Protein AF-A0A7S0JU26-F1 (afdb_monomer)

Sequence (101 aa):
IEAANDDGDTALMLAAWHGHTDVVQLLVDRGADIEAANDDGHTALMLAALDGHTDVAQLLIDRGADIEAANDDGDTALMLAAWHGHTDVVQLLVDRGADIE

InterPro domains:
  IPR002110 Ankyrin repeat [PF12796] (4-36)
  IPR002110 Ankyrin repeat [PF12796] (38-100)
  IPR002110 Ankyrin repeat [PR01415] (41-56)
  IPR002110 Ankyrin repeat [PR01415] (89-101)
  IPR002110 Ankyrin repeat [PS50088] (7-39)
  IPR002110 Ankyrin repeat [PS50088] (40-72)
  IPR002110 Ankyrin repeat [PS50088] (73-101)
  IPR002110 Ankyrin repeat [SM00248] (7-36)
  IPR002110 Ankyrin repeat [SM00248] (40-69)
  IPR002110 Ankyrin repeat [SM00248] (73-100)
  IPR036770 Ankyrin repeat-containing domain superfamily [G3DSA:1.25.40.20] (1-76)
  IPR036770 Ankyrin repeat-containing domain superfamily [G3DSA:1.25.40.20] (77-101)
  IPR036770 Ankyrin repeat-containing domain superfamily [SSF48403] (2-100)
  IPR050889 Dendritic Spine Regulation and Scaffold [PTHR24166] (3-100)

Nearest PDB structures (foldseek):
  8ipp-assembly1_B  TM=9.855E-01  e=1.116E-07  synthetic construct
  7ujj-assembly1_G  TM=9.940E-01  e=3.646E-07  synthetic construct
  5hry-assembly3_C  TM=9.782E-01  e=4.254E-07  synthetic construct
  5hry-assembly2_E  TM=9.868E-01  e=6.761E-07  synthetic construct
  5hry-assembly4_G  TM=9.857E-01  e=7.494E-07  synthetic construct

Secondary structure (DSSP, 8-state):
---B-TT--BHHHHHHHTT-HHHHHHHHHTT--TT-B-TT--BHHHHHHHTT-HHHHHHHHHTT--TT-B-TTS-BHHHHHHHHT-HHHHHHHHHTT----

Mean predicted aligned error: 2.02 Å

Structure (mmCIF, N/CA/C/O backbone):
data_AF-A0A7S0JU26-F1
#
_entry.id   AF-A0A7S0JU26-F1
#
loop_
_atom_site.group_PDB
_atom_site.id
_atom_site.type_symbol
_atom_site.label_atom_id
_atom_site.label_alt_id
_atom_site.label_comp_id
_atom_site.label_asym_id
_atom_site.label_entity_id
_atom_site.label_seq_id
_atom_site.pdbx_PDB_ins_code
_atom_site.Cartn_x
_atom_site.Cartn_y
_atom_site.Cartn_z
_atom_site.occupancy
_atom_site.B_iso_or_equiv
_atom_site.auth_seq_id
_atom_site.auth_comp_id
_atom_site.auth_asym_id
_atom_site.auth_atom_id
_atom_site.pdbx_PDB_model_num
ATOM 1 N N . ILE A 1 1 ? 3.192 -9.170 -15.866 1.00 66.38 1 ILE A N 1
ATOM 2 C CA . ILE A 1 1 ? 3.033 -7.872 -15.177 1.00 66.38 1 ILE A CA 1
ATOM 3 C C . ILE A 1 1 ? 3.991 -7.804 -13.995 1.00 66.38 1 ILE A C 1
ATOM 5 O O . ILE A 1 1 ? 4.526 -6.737 -13.756 1.00 66.38 1 ILE A O 1
ATOM 9 N N . GLU A 1 2 ? 4.361 -8.960 -13.445 1.00 83.62 2 GLU A N 1
ATOM 10 C CA . GLU A 1 2 ? 5.403 -9.137 -12.416 1.00 83.62 2 GLU A CA 1
ATOM 11 C C . GLU A 1 2 ? 6.859 -8.975 -12.902 1.00 83.62 2 GLU A C 1
ATOM 13 O O . GLU A 1 2 ? 7.726 -9.772 -12.560 1.00 83.62 2 GLU A O 1
ATOM 18 N N . ALA A 1 3 ? 7.153 -8.001 -13.768 1.00 93.12 3 ALA A N 1
ATOM 19 C CA . ALA A 1 3 ? 8.556 -7.638 -13.975 1.00 93.12 3 ALA A CA 1
ATOM 20 C C . ALA A 1 3 ? 9.043 -6.883 -12.730 1.00 93.12 3 ALA A C 1
ATOM 22 O O . ALA A 1 3 ? 8.340 -5.980 -12.277 1.00 93.12 3 ALA A O 1
ATOM 23 N N . ALA A 1 4 ? 10.223 -7.241 -12.229 1.00 96.62 4 ALA A N 1
ATOM 24 C CA . ALA A 1 4 ? 10.862 -6.615 -11.076 1.00 96.62 4 ALA A CA 1
ATOM 25 C C . ALA A 1 4 ? 12.216 -5.994 -11.461 1.00 96.62 4 ALA A C 1
ATOM 27 O O . ALA A 1 4 ? 12.839 -6.437 -12.436 1.00 96.62 4 ALA A O 1
ATOM 28 N N . ASN A 1 5 ? 12.634 -4.948 -10.742 1.00 97.50 5 ASN A N 1
ATOM 29 C CA . ASN A 1 5 ? 13.988 -4.386 -10.835 1.00 97.50 5 ASN A CA 1
ATOM 30 C C . ASN A 1 5 ? 14.999 -5.243 -10.034 1.00 97.50 5 ASN A C 1
ATOM 32 O O . ASN A 1 5 ? 14.668 -6.333 -9.571 1.00 97.50 5 ASN A O 1
ATOM 36 N N . ASP A 1 6 ? 16.237 -4.757 -9.898 1.00 98.12 6 ASP A N 1
ATOM 37 C CA . ASP A 1 6 ? 17.303 -5.455 -9.162 1.00 98.12 6 ASP A CA 1
ATOM 38 C C . ASP A 1 6 ? 17.059 -5.515 -7.640 1.00 98.12 6 ASP A C 1
ATOM 40 O O . ASP A 1 6 ? 17.724 -6.302 -6.976 1.00 98.12 6 ASP A O 1
ATOM 44 N N . ASP A 1 7 ? 16.116 -4.719 -7.122 1.00 97.88 7 ASP A N 1
ATOM 45 C CA . ASP A 1 7 ? 15.706 -4.669 -5.711 1.00 97.88 7 ASP A CA 1
ATOM 46 C C . ASP A 1 7 ? 14.410 -5.480 -5.461 1.00 97.88 7 ASP A C 1
ATOM 48 O O . ASP A 1 7 ? 13.820 -5.440 -4.382 1.00 97.88 7 ASP A O 1
ATOM 52 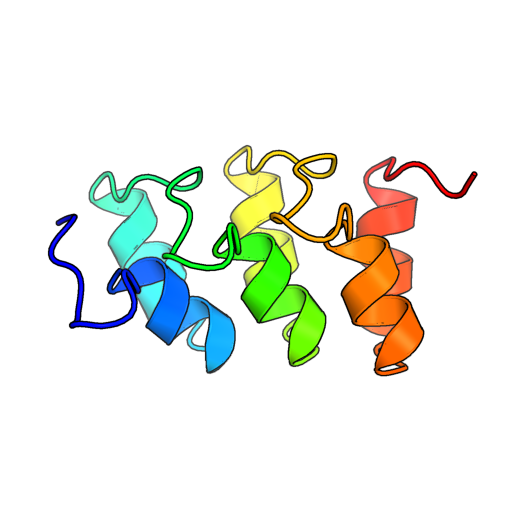N N . GLY A 1 8 ? 13.910 -6.189 -6.481 1.00 98.12 8 GLY A N 1
ATOM 53 C CA . GLY A 1 8 ? 12.664 -6.953 -6.403 1.00 98.12 8 GLY A CA 1
ATOM 54 C C . GLY A 1 8 ? 11.387 -6.117 -6.577 1.00 98.12 8 GLY A C 1
ATOM 55 O O . GLY A 1 8 ? 10.290 -6.679 -6.586 1.00 98.12 8 GLY A O 1
ATOM 56 N N . ASP A 1 9 ? 11.484 -4.801 -6.787 1.00 98.38 9 ASP A N 1
ATOM 57 C CA . ASP A 1 9 ? 10.312 -3.935 -6.909 1.00 98.38 9 ASP A CA 1
ATOM 58 C C . ASP A 1 9 ? 9.558 -4.169 -8.217 1.00 98.38 9 ASP A C 1
ATOM 60 O O . ASP A 1 9 ? 10.078 -3.984 -9.326 1.00 98.38 9 ASP A O 1
ATOM 64 N N . THR A 1 10 ? 8.273 -4.486 -8.089 1.00 98.50 10 THR A N 1
ATOM 65 C CA . THR A 1 10 ? 7.345 -4.565 -9.216 1.00 98.50 10 THR A CA 1
ATOM 66 C C . THR A 1 10 ? 6.854 -3.181 -9.648 1.00 98.50 10 THR A C 1
ATOM 68 O O . THR A 1 10 ? 6.940 -2.185 -8.928 1.00 98.50 10 THR A O 1
ATOM 71 N N . ALA A 1 11 ? 6.227 -3.106 -10.826 1.00 98.38 11 ALA A N 1
ATOM 72 C CA . ALA A 1 11 ? 5.566 -1.876 -11.264 1.00 98.38 11 ALA A CA 1
ATOM 73 C C . ALA A 1 11 ? 4.470 -1.398 -10.287 1.00 98.38 11 ALA A C 1
ATOM 75 O O . ALA A 1 11 ? 4.247 -0.192 -10.173 1.00 98.38 11 ALA A O 1
ATOM 76 N N . LEU A 1 12 ? 3.788 -2.325 -9.598 1.00 98.69 12 LEU A N 1
ATOM 77 C CA . LEU A 1 12 ? 2.760 -1.993 -8.610 1.00 98.69 12 LEU A CA 1
ATOM 78 C C . LEU A 1 12 ? 3.385 -1.338 -7.375 1.00 98.69 12 LEU A C 1
ATOM 80 O O . LEU A 1 12 ? 2.884 -0.309 -6.931 1.00 98.69 12 LEU A O 1
ATOM 84 N N . MET A 1 13 ? 4.500 -1.885 -6.886 1.00 98.75 13 MET A N 1
ATOM 85 C CA . MET A 1 13 ? 5.265 -1.335 -5.763 1.00 98.75 13 MET A CA 1
ATOM 86 C C . MET A 1 13 ? 5.768 0.075 -6.054 1.00 98.75 13 MET A C 1
ATOM 88 O O . MET A 1 13 ? 5.497 0.986 -5.281 1.00 98.75 13 MET A O 1
ATOM 92 N N . LEU A 1 14 ? 6.406 0.292 -7.208 1.00 98.62 14 LEU A N 1
ATOM 93 C CA . LEU A 1 14 ? 6.908 1.616 -7.591 1.00 98.62 14 LEU A CA 1
ATOM 94 C C . LEU A 1 14 ? 5.776 2.645 -7.743 1.00 98.62 14 LEU A C 1
ATOM 96 O O . LEU A 1 14 ? 5.913 3.799 -7.338 1.00 98.62 14 LEU A O 1
ATOM 100 N N . ALA A 1 15 ? 4.638 2.242 -8.317 1.00 98.75 15 ALA A N 1
ATOM 101 C CA . ALA A 1 15 ? 3.470 3.113 -8.422 1.00 98.75 15 ALA A CA 1
ATOM 102 C C . ALA A 1 15 ? 2.872 3.433 -7.045 1.00 98.75 15 ALA A C 1
ATOM 104 O O . ALA A 1 15 ? 2.432 4.562 -6.820 1.00 98.75 15 ALA A O 1
ATOM 105 N N . ALA A 1 16 ? 2.864 2.455 -6.138 1.00 98.88 16 ALA A N 1
ATOM 106 C CA . ALA A 1 16 ? 2.355 2.624 -4.792 1.00 98.88 16 ALA A CA 1
ATOM 107 C C . ALA A 1 16 ? 3.259 3.528 -3.950 1.00 98.88 16 ALA A C 1
ATOM 109 O O . ALA A 1 16 ? 2.750 4.449 -3.319 1.00 98.88 16 ALA A O 1
ATOM 110 N N . TRP A 1 17 ? 4.577 3.331 -4.029 1.00 98.81 17 TRP A N 1
ATOM 111 C CA . TRP A 1 17 ? 5.591 4.131 -3.343 1.00 98.81 17 TRP A CA 1
ATOM 112 C C . TRP A 1 17 ? 5.590 5.604 -3.766 1.00 98.81 17 TRP A C 1
ATOM 114 O O . TRP A 1 17 ? 5.936 6.467 -2.977 1.00 98.81 17 TRP A O 1
ATOM 124 N N . HIS A 1 18 ? 5.190 5.908 -5.003 1.00 98.75 18 HIS A N 1
ATOM 125 C CA . HIS A 1 18 ? 5.119 7.284 -5.512 1.00 98.75 18 HIS A CA 1
ATOM 126 C C . HIS A 1 18 ? 3.695 7.861 -5.572 1.00 98.75 18 HIS A C 1
ATOM 128 O O . HIS A 1 18 ? 3.469 8.914 -6.182 1.00 98.75 18 HIS A O 1
ATOM 134 N N . GLY A 1 19 ? 2.706 7.171 -4.999 1.00 98.62 19 GLY A N 1
ATOM 135 C CA . GLY A 1 19 ? 1.356 7.714 -4.835 1.00 98.62 19 GLY A CA 1
ATOM 136 C C . GLY A 1 19 ? 0.566 7.815 -6.139 1.00 98.62 19 GLY A C 1
ATOM 137 O O . GLY A 1 19 ? -0.322 8.654 -6.281 1.00 98.62 19 GLY A O 1
ATOM 138 N N . HIS A 1 20 ? 0.904 7.005 -7.142 1.00 98.81 20 HIS A N 1
ATOM 139 C CA . HIS A 1 20 ? 0.288 7.055 -8.467 1.00 98.81 20 HIS A CA 1
ATOM 140 C C . HIS A 1 20 ? -1.006 6.231 -8.512 1.00 98.81 20 HIS A C 1
ATOM 142 O O . HIS A 1 20 ? -1.074 5.206 -9.193 1.00 98.81 20 HIS A O 1
ATOM 148 N N . THR A 1 21 ? -2.049 6.684 -7.812 1.00 98.81 21 THR A N 1
ATOM 149 C CA . THR A 1 21 ? -3.320 5.953 -7.627 1.00 98.81 21 THR A CA 1
ATOM 150 C C . THR A 1 21 ? -3.927 5.426 -8.931 1.00 98.81 21 THR A C 1
ATOM 152 O O . THR A 1 21 ? -4.303 4.258 -9.000 1.00 98.81 21 THR A O 1
ATOM 155 N N . ASP A 1 22 ? -3.953 6.228 -10.001 1.00 98.69 22 ASP A N 1
ATOM 156 C CA . ASP A 1 22 ? -4.494 5.805 -11.306 1.00 98.69 22 ASP A CA 1
ATOM 157 C C . ASP A 1 22 ? -3.687 4.660 -11.947 1.00 98.69 22 ASP A C 1
ATOM 159 O O . ASP A 1 22 ? -4.236 3.804 -12.647 1.00 98.69 22 ASP A O 1
ATOM 163 N N . VAL A 1 23 ? -2.372 4.626 -11.710 1.00 98.75 23 VAL A N 1
ATOM 164 C CA . VAL A 1 23 ? -1.482 3.570 -12.211 1.00 98.75 23 VAL A CA 1
ATOM 165 C C . VAL A 1 23 ? -1.648 2.307 -11.374 1.00 98.75 23 VAL A C 1
ATOM 167 O O . VAL A 1 23 ? -1.776 1.226 -11.946 1.00 98.75 23 VAL A O 1
ATOM 170 N N . VAL A 1 24 ? -1.724 2.439 -10.047 1.00 98.75 24 VAL A N 1
ATOM 171 C CA . VAL A 1 24 ? -2.022 1.330 -9.127 1.00 98.75 24 VAL A CA 1
ATOM 172 C C . VAL A 1 24 ? -3.347 0.670 -9.519 1.00 98.75 24 VAL A C 1
ATOM 174 O O . VAL A 1 24 ? -3.390 -0.537 -9.753 1.00 98.75 24 VAL A O 1
ATOM 177 N N . GLN A 1 25 ? -4.403 1.468 -9.706 1.00 98.75 25 GLN A N 1
ATOM 178 C CA . GLN A 1 25 ? -5.710 1.021 -10.188 1.00 98.75 25 GLN A CA 1
ATOM 179 C C . GLN A 1 25 ? -5.593 0.195 -11.476 1.00 98.75 25 GLN A C 1
ATOM 181 O O . GLN A 1 25 ? -6.086 -0.930 -11.545 1.00 98.75 25 GLN A O 1
ATOM 186 N N . LEU A 1 26 ? -4.920 0.744 -12.493 1.00 98.62 26 LEU A N 1
ATOM 187 C CA . LEU A 1 26 ? -4.742 0.084 -13.783 1.00 98.62 26 LEU A CA 1
ATOM 188 C C . LEU A 1 26 ? -3.974 -1.239 -13.661 1.00 98.62 26 LEU A C 1
ATOM 190 O O . LEU A 1 26 ? -4.317 -2.201 -14.346 1.00 98.62 26 LEU A O 1
ATOM 194 N N . LEU A 1 27 ? -2.920 -1.282 -12.846 1.00 98.62 27 LEU A N 1
ATOM 195 C CA . LEU A 1 27 ? -2.089 -2.472 -12.671 1.00 98.62 27 LEU A CA 1
ATOM 196 C C . LEU A 1 27 ? -2.865 -3.589 -11.971 1.00 98.62 27 LEU A C 1
ATOM 198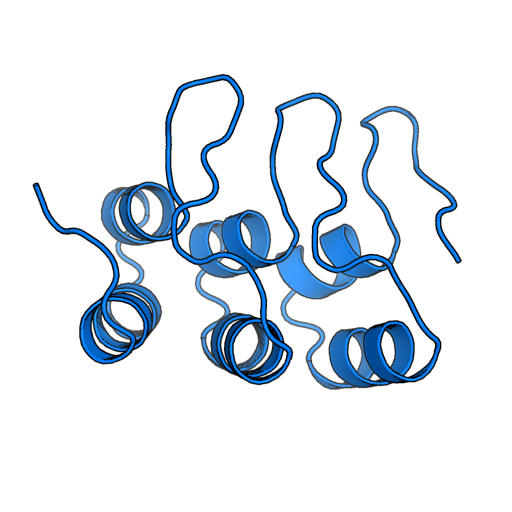 O O . LEU A 1 27 ? -2.889 -4.714 -12.475 1.00 98.62 27 LEU A O 1
ATOM 202 N N . VAL A 1 28 ? -3.574 -3.267 -10.886 1.00 98.31 28 VAL A N 1
ATOM 203 C CA . VAL A 1 28 ? -4.432 -4.224 -10.175 1.00 98.31 28 VAL A CA 1
ATOM 204 C C . VAL A 1 28 ? -5.543 -4.750 -11.089 1.00 98.31 28 VAL A C 1
ATOM 206 O O . VAL A 1 28 ? -5.755 -5.958 -11.167 1.00 98.31 28 VAL A O 1
ATOM 209 N N . ASP A 1 29 ? -6.194 -3.887 -11.875 1.00 98.25 29 ASP A N 1
ATOM 210 C CA . ASP A 1 29 ? -7.234 -4.309 -12.831 1.00 98.25 29 ASP A CA 1
ATOM 211 C C . ASP A 1 29 ? -6.703 -5.243 -13.930 1.00 98.25 29 ASP A C 1
ATOM 213 O O . ASP A 1 29 ? -7.469 -5.949 -14.593 1.00 98.25 29 ASP A O 1
ATOM 217 N N . ARG A 1 30 ? -5.386 -5.242 -14.159 1.00 98.06 30 ARG A N 1
ATOM 218 C CA . ARG A 1 30 ? -4.706 -6.127 -15.112 1.00 98.06 30 ARG A CA 1
ATOM 219 C C . ARG A 1 30 ? -4.102 -7.365 -14.459 1.00 98.06 30 ARG A C 1
ATOM 221 O O . ARG A 1 30 ? -3.464 -8.144 -15.166 1.00 98.06 30 ARG A O 1
ATOM 228 N N . GLY A 1 31 ? -4.363 -7.573 -13.172 1.00 97.38 31 GLY A N 1
ATOM 229 C CA . GLY A 1 31 ? -3.940 -8.750 -12.429 1.00 97.38 31 GLY A CA 1
ATOM 230 C C . GLY A 1 31 ? -2.485 -8.695 -11.981 1.00 97.38 31 GLY A C 1
ATOM 231 O O . GLY A 1 31 ? -1.838 -9.736 -11.992 1.00 97.38 31 GLY A O 1
ATOM 232 N N . ALA A 1 32 ? -1.970 -7.504 -11.650 1.00 98.19 32 ALA A N 1
ATOM 233 C CA . ALA A 1 32 ? -0.754 -7.403 -10.846 1.00 98.19 32 ALA A CA 1
ATOM 234 C C . ALA A 1 32 ? -0.956 -8.118 -9.504 1.00 98.19 32 ALA A C 1
ATOM 236 O O . ALA A 1 32 ? -2.050 -8.048 -8.935 1.00 98.19 32 ALA A O 1
ATOM 237 N N . ASP A 1 33 ? 0.083 -8.789 -9.017 1.00 98.25 33 ASP A N 1
ATOM 238 C CA . ASP A 1 33 ? 0.040 -9.441 -7.714 1.00 98.25 33 ASP A CA 1
ATOM 239 C C . ASP A 1 33 ? 0.130 -8.390 -6.598 1.00 98.25 33 ASP A C 1
ATOM 241 O O . ASP A 1 33 ? 1.131 -7.687 -6.465 1.00 98.25 33 ASP A O 1
ATOM 245 N N . ILE A 1 34 ? -0.951 -8.251 -5.826 1.00 98.31 34 ILE A N 1
ATOM 246 C CA . ILE A 1 34 ? -1.053 -7.286 -4.721 1.00 98.31 34 ILE A CA 1
ATOM 247 C C . ILE A 1 34 ? -0.135 -7.687 -3.560 1.00 98.31 34 ILE A C 1
ATOM 249 O O . ILE A 1 34 ? 0.395 -6.808 -2.883 1.00 98.31 34 ILE A O 1
ATOM 253 N N . GLU A 1 35 ? 0.082 -8.993 -3.383 1.00 98.50 35 GLU A N 1
ATOM 254 C CA . GLU A 1 35 ? 0.856 -9.577 -2.283 1.00 98.50 35 GLU A CA 1
ATOM 255 C C . GLU A 1 35 ? 2.309 -9.868 -2.667 1.00 98.50 35 GLU A C 1
ATOM 257 O O . GLU A 1 35 ? 3.048 -10.482 -1.897 1.00 98.50 35 GLU A O 1
ATOM 262 N N . ALA A 1 36 ? 2.744 -9.443 -3.858 1.00 98.19 36 ALA A N 1
ATOM 263 C CA . ALA A 1 36 ? 4.160 -9.472 -4.182 1.00 98.19 36 ALA A CA 1
ATOM 264 C C . ALA A 1 36 ? 4.937 -8.673 -3.123 1.00 98.19 36 ALA A C 1
ATOM 266 O O . ALA A 1 36 ? 4.502 -7.597 -2.699 1.00 98.19 36 ALA A O 1
ATOM 267 N N . ALA A 1 37 ? 6.103 -9.192 -2.746 1.00 98.38 37 ALA A N 1
ATOM 268 C CA . ALA A 1 37 ? 7.043 -8.558 -1.835 1.00 98.38 37 ALA A CA 1
ATOM 269 C C . ALA A 1 37 ? 8.393 -8.372 -2.542 1.00 98.38 37 ALA A C 1
ATOM 271 O O . ALA A 1 37 ? 8.785 -9.232 -3.338 1.00 98.38 37 ALA A O 1
ATOM 272 N N . ASN A 1 38 ? 9.052 -7.237 -2.307 1.00 98.56 38 ASN A N 1
ATOM 273 C CA . ASN A 1 38 ? 10.392 -6.977 -2.832 1.00 98.56 38 ASN A CA 1
ATOM 274 C C . ASN A 1 38 ? 11.465 -7.700 -1.993 1.00 98.56 38 ASN A C 1
ATOM 276 O O . ASN A 1 38 ? 11.131 -8.482 -1.101 1.00 98.56 38 ASN A O 1
ATOM 280 N N . ASP A 1 39 ? 12.746 -7.459 -2.274 1.00 98.69 39 ASP A N 1
ATOM 281 C CA . ASP A 1 39 ? 13.842 -8.184 -1.616 1.00 98.69 39 ASP A CA 1
ATOM 282 C C . ASP A 1 39 ? 13.967 -7.892 -0.105 1.00 98.69 39 ASP A C 1
A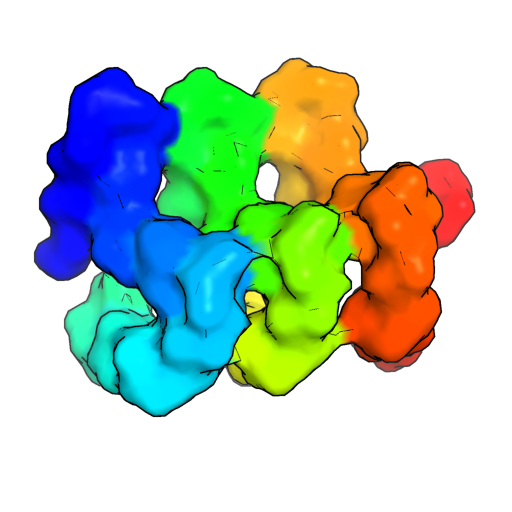TOM 284 O O . ASP A 1 39 ? 14.576 -8.689 0.606 1.00 98.69 39 ASP A O 1
ATOM 288 N N . ASP A 1 40 ? 13.357 -6.805 0.387 1.00 98.50 40 ASP A N 1
ATOM 289 C CA . ASP A 1 40 ? 13.262 -6.453 1.815 1.00 98.50 40 ASP A CA 1
ATOM 290 C C . ASP A 1 40 ? 11.933 -6.921 2.453 1.00 98.50 40 ASP A C 1
ATOM 292 O O . ASP A 1 40 ? 11.613 -6.590 3.598 1.00 98.50 40 ASP A O 1
ATOM 296 N N . GLY A 1 41 ? 11.103 -7.649 1.703 1.00 98.62 41 GLY A N 1
ATOM 297 C CA . GLY A 1 41 ? 9.793 -8.112 2.156 1.00 98.62 41 GLY A CA 1
ATOM 298 C C . GLY A 1 41 ? 8.686 -7.052 2.084 1.00 98.62 41 GLY A C 1
ATOM 299 O O . GLY A 1 41 ? 7.579 -7.297 2.561 1.00 98.62 41 GLY A O 1
ATOM 300 N N . HIS A 1 42 ? 8.926 -5.879 1.485 1.00 98.81 42 HIS A N 1
ATOM 301 C CA . HIS A 1 42 ? 7.902 -4.838 1.391 1.00 98.81 42 HIS A CA 1
ATOM 302 C C . HIS A 1 42 ? 6.852 -5.144 0.321 1.00 98.81 42 HIS A C 1
ATOM 304 O O . HIS A 1 42 ? 7.180 -5.356 -0.848 1.00 98.81 42 HIS A O 1
ATOM 310 N N . THR A 1 43 ? 5.573 -5.070 0.698 1.00 98.81 43 THR A N 1
ATOM 311 C CA . THR A 1 43 ? 4.439 -5.095 -0.238 1.00 98.81 43 THR A CA 1
ATOM 3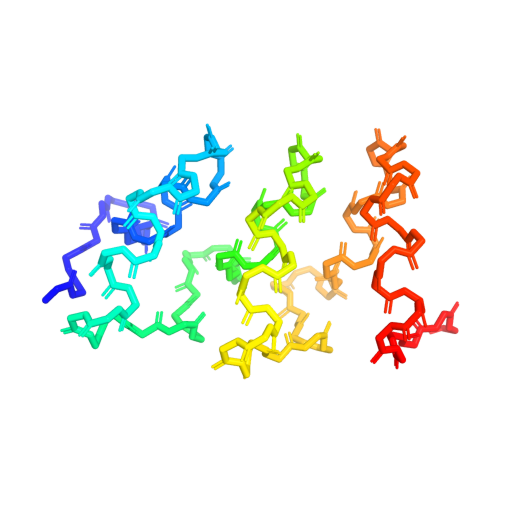12 C C . THR A 1 43 ? 4.100 -3.694 -0.753 1.00 98.81 43 THR A C 1
ATOM 314 O O . THR A 1 43 ? 4.530 -2.672 -0.210 1.00 98.81 43 THR A O 1
ATOM 317 N N . ALA A 1 44 ? 3.248 -3.611 -1.779 1.00 98.81 44 ALA A N 1
ATOM 318 C CA . ALA A 1 44 ? 2.754 -2.324 -2.270 1.00 98.81 44 ALA A CA 1
ATOM 319 C C . ALA A 1 44 ? 2.019 -1.509 -1.182 1.00 98.81 44 ALA A C 1
ATOM 321 O O . ALA A 1 44 ? 2.127 -0.281 -1.161 1.00 98.81 44 ALA A O 1
ATOM 322 N N . LEU A 1 45 ? 1.298 -2.172 -0.266 1.00 98.94 45 LEU A N 1
ATOM 323 C CA . LEU A 1 45 ? 0.601 -1.501 0.836 1.00 98.94 45 LEU A CA 1
ATOM 324 C C . LEU A 1 45 ? 1.595 -0.894 1.833 1.00 98.94 45 LEU A C 1
ATOM 326 O O . LEU A 1 45 ? 1.411 0.250 2.248 1.00 98.94 45 LEU A O 1
ATOM 330 N N . MET A 1 46 ? 2.668 -1.619 2.164 1.00 98.94 46 MET A N 1
ATOM 331 C CA . MET A 1 46 ? 3.736 -1.119 3.035 1.00 98.94 46 MET A CA 1
ATOM 332 C C . MET A 1 46 ? 4.420 0.111 2.446 1.00 98.94 46 MET A C 1
ATOM 334 O O . MET A 1 46 ? 4.584 1.102 3.148 1.00 98.94 46 MET A O 1
ATOM 338 N N . LEU A 1 47 ? 4.757 0.092 1.153 1.00 98.88 47 LEU A N 1
ATOM 339 C CA . LEU A 1 47 ? 5.408 1.229 0.495 1.00 98.88 47 LEU A CA 1
ATOM 340 C C . LEU A 1 47 ? 4.497 2.462 0.417 1.00 98.88 47 LEU A C 1
ATOM 342 O O . LEU A 1 47 ? 4.951 3.583 0.642 1.00 98.88 47 LEU A O 1
ATOM 346 N N . ALA A 1 48 ? 3.201 2.269 0.150 1.00 98.94 48 ALA A N 1
ATOM 347 C CA . ALA A 1 48 ? 2.224 3.354 0.211 1.00 98.94 48 ALA A CA 1
ATOM 348 C C . ALA A 1 48 ? 2.098 3.926 1.630 1.00 98.94 48 ALA A C 1
ATOM 350 O O . ALA A 1 48 ? 1.945 5.135 1.800 1.00 98.94 48 ALA A O 1
ATOM 351 N N . ALA A 1 49 ? 2.161 3.067 2.648 1.00 98.88 49 ALA A N 1
ATOM 352 C CA . ALA A 1 49 ? 2.073 3.481 4.037 1.00 98.88 49 ALA A CA 1
ATOM 353 C C . ALA A 1 49 ? 3.333 4.211 4.522 1.00 98.88 49 ALA A C 1
ATOM 355 O O . ALA A 1 49 ? 3.221 5.217 5.224 1.00 98.88 49 ALA A O 1
ATOM 356 N N . LEU A 1 50 ? 4.504 3.750 4.082 1.00 98.81 50 LEU A N 1
ATOM 357 C CA . LEU A 1 50 ? 5.812 4.333 4.362 1.00 98.81 50 LEU A CA 1
ATOM 358 C C . LEU A 1 50 ? 5.948 5.766 3.828 1.00 98.81 50 LEU A C 1
ATOM 360 O O . LEU A 1 50 ? 6.550 6.583 4.515 1.00 98.81 50 LEU A O 1
ATOM 364 N N . ASP A 1 51 ? 5.384 6.080 2.651 1.00 98.75 51 ASP A N 1
ATOM 365 C CA . ASP A 1 51 ? 5.426 7.437 2.057 1.00 98.75 51 ASP A CA 1
ATOM 366 C C . ASP A 1 51 ? 4.125 8.248 2.264 1.00 98.75 51 ASP A C 1
ATOM 368 O O . ASP A 1 51 ? 3.977 9.379 1.795 1.00 98.75 51 ASP A O 1
ATOM 372 N N . GLY A 1 52 ? 3.153 7.697 2.999 1.00 98.75 52 GLY A N 1
ATOM 373 C CA . GLY A 1 52 ? 1.952 8.429 3.410 1.00 98.75 52 GLY A CA 1
ATOM 374 C C . GLY A 1 52 ? 0.882 8.594 2.329 1.00 98.75 52 GLY A C 1
ATOM 375 O O . GLY A 1 52 ? 0.118 9.561 2.345 1.00 98.75 52 GLY A O 1
ATOM 376 N N . HIS A 1 53 ? 0.805 7.673 1.372 1.00 98.88 53 HIS A N 1
ATOM 377 C CA . HIS A 1 53 ? -0.137 7.717 0.258 1.00 98.88 53 HIS A CA 1
ATOM 378 C C . HIS A 1 53 ? -1.483 7.067 0.599 1.00 98.88 53 HIS A C 1
ATOM 380 O O . HIS A 1 53 ? -1.802 5.966 0.147 1.00 98.88 53 HIS A O 1
ATOM 386 N N . THR A 1 54 ? -2.311 7.784 1.364 1.00 98.88 54 THR A N 1
ATOM 387 C CA . THR A 1 54 ? -3.617 7.305 1.858 1.00 98.88 54 THR A CA 1
ATOM 388 C C . THR A 1 54 ? -4.540 6.785 0.755 1.00 98.88 54 THR A C 1
ATOM 390 O O . THR A 1 54 ? -5.134 5.725 0.925 1.00 98.88 54 THR A O 1
ATOM 393 N N . ASP A 1 55 ? -4.638 7.466 -0.392 1.00 98.88 55 ASP A N 1
ATOM 394 C CA . ASP A 1 55 ? -5.513 7.034 -1.496 1.00 98.88 55 ASP A CA 1
ATOM 395 C C . ASP A 1 55 ? -5.057 5.707 -2.126 1.00 98.88 55 ASP A C 1
ATOM 397 O O . ASP A 1 55 ? -5.881 4.872 -2.506 1.00 98.88 55 ASP A O 1
ATOM 401 N N . VAL A 1 56 ? -3.741 5.491 -2.215 1.00 98.94 56 VAL A N 1
ATOM 402 C CA . VAL A 1 56 ? -3.169 4.229 -2.697 1.00 98.94 56 VAL A CA 1
ATOM 403 C C . VAL A 1 56 ? -3.404 3.121 -1.677 1.00 98.94 56 VAL A C 1
ATOM 405 O O . VAL A 1 56 ? -3.885 2.054 -2.052 1.00 98.94 56 VAL A O 1
ATOM 408 N N . ALA A 1 57 ? -3.104 3.371 -0.399 1.00 98.88 57 ALA A N 1
ATOM 409 C CA . ALA A 1 57 ? -3.320 2.400 0.671 1.00 98.88 57 ALA A CA 1
ATOM 410 C C . ALA A 1 57 ? -4.796 1.975 0.737 1.00 98.88 57 ALA A C 1
ATOM 412 O O . ALA A 1 57 ? -5.108 0.787 0.764 1.00 98.88 57 ALA A O 1
ATOM 413 N N . GLN A 1 58 ? -5.709 2.945 0.656 1.00 98.88 58 GLN A N 1
ATOM 414 C CA . GLN A 1 58 ? -7.153 2.731 0.594 1.00 98.88 58 GLN A CA 1
ATOM 415 C C . GLN A 1 58 ? -7.535 1.803 -0.560 1.00 98.88 58 GLN A C 1
ATOM 417 O O . GLN A 1 58 ? -8.264 0.834 -0.351 1.00 98.88 58 GL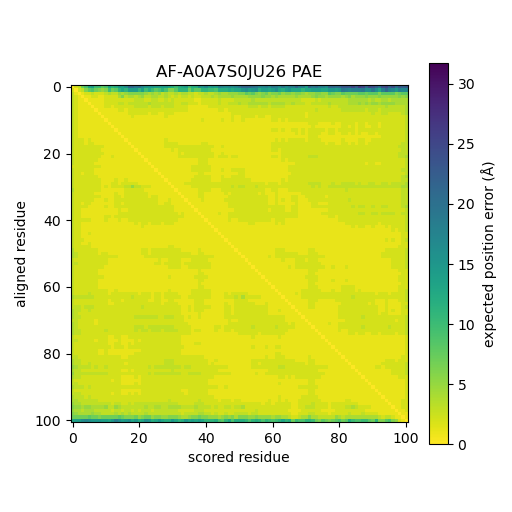N A O 1
ATOM 422 N N . LEU A 1 59 ? -7.035 2.087 -1.765 1.00 98.88 59 LEU A N 1
ATOM 423 C CA . LEU A 1 59 ? -7.313 1.286 -2.951 1.00 98.88 59 LEU A CA 1
ATOM 424 C C . LEU A 1 59 ? -6.791 -0.143 -2.797 1.00 98.88 59 LEU A C 1
ATOM 426 O O . LEU A 1 59 ? -7.519 -1.081 -3.109 1.00 98.88 59 LEU A O 1
ATOM 430 N N . LEU A 1 60 ? -5.556 -0.320 -2.327 1.00 98.88 60 LEU A N 1
ATOM 431 C CA . LEU A 1 60 ? -4.954 -1.642 -2.147 1.00 98.88 60 LEU A CA 1
ATOM 432 C C . LEU A 1 60 ? -5.746 -2.478 -1.132 1.00 98.88 60 LEU A C 1
ATOM 434 O O . LEU A 1 60 ? -6.096 -3.619 -1.430 1.00 98.88 60 LEU A O 1
ATOM 438 N N . ILE A 1 61 ? -6.135 -1.889 0.003 1.00 98.81 61 ILE A N 1
ATOM 439 C CA . ILE A 1 61 ? -6.984 -2.549 1.007 1.00 98.81 61 ILE A CA 1
ATOM 440 C C . ILE A 1 61 ? -8.344 -2.934 0.411 1.00 98.81 61 ILE A C 1
ATOM 442 O O . ILE A 1 61 ? -8.801 -4.062 0.584 1.00 98.81 61 ILE A O 1
ATOM 446 N N . ASP A 1 62 ? -8.984 -2.041 -0.350 1.00 98.69 62 ASP A N 1
ATOM 447 C CA . ASP A 1 62 ? -10.263 -2.338 -1.015 1.00 98.69 62 ASP A CA 1
ATOM 448 C C . ASP A 1 62 ? -10.145 -3.464 -2.056 1.00 98.69 62 ASP A C 1
ATOM 450 O O . ASP A 1 62 ? -11.144 -4.084 -2.433 1.00 98.69 62 ASP A O 1
ATOM 454 N N . ARG A 1 63 ? -8.926 -3.729 -2.535 1.00 98.50 63 ARG A N 1
ATOM 455 C CA . ARG A 1 63 ? -8.599 -4.822 -3.457 1.00 98.50 63 ARG A CA 1
ATOM 456 C C . ARG A 1 63 ? -8.126 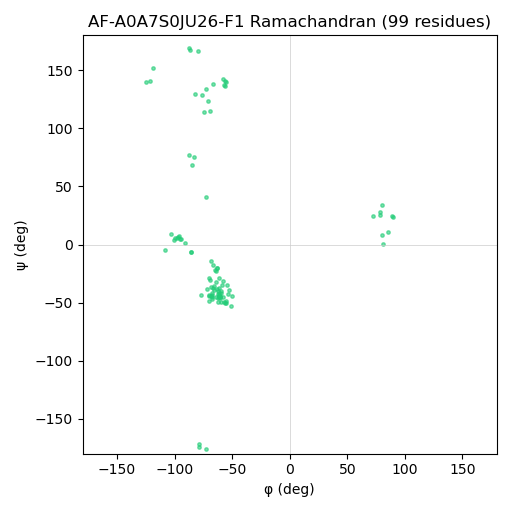-6.089 -2.759 1.00 98.50 63 ARG A C 1
ATOM 458 O O . ARG A 1 63 ? -7.842 -7.065 -3.448 1.00 98.50 63 ARG A O 1
ATOM 465 N N . GLY A 1 64 ? -8.156 -6.103 -1.431 1.00 98.06 64 GLY A N 1
ATOM 466 C CA . GLY A 1 64 ? -7.866 -7.275 -0.620 1.00 98.06 64 GLY A CA 1
ATOM 467 C C . GLY A 1 64 ? -6.39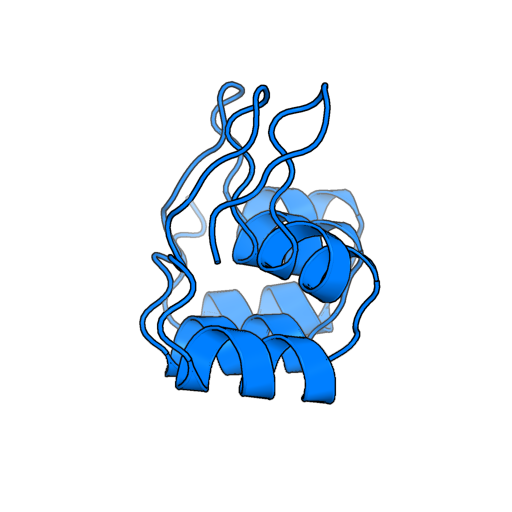7 -7.430 -0.256 1.00 98.06 64 GLY A C 1
ATOM 468 O O . GLY A 1 64 ? -6.003 -8.562 -0.003 1.00 98.06 64 GLY A O 1
ATOM 469 N N . ALA A 1 65 ? -5.626 -6.335 -0.238 1.00 98.62 65 ALA A N 1
ATOM 470 C CA . ALA A 1 65 ? -4.278 -6.353 0.319 1.00 98.62 65 ALA A CA 1
ATOM 471 C C . ALA A 1 65 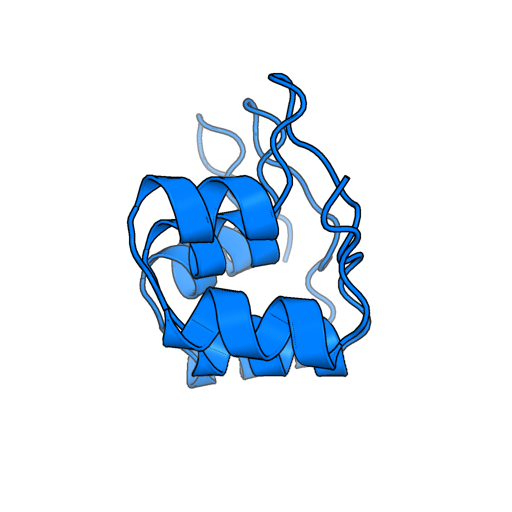? -4.295 -6.841 1.776 1.00 98.62 65 ALA A C 1
ATOM 473 O O . ALA A 1 65 ? -5.147 -6.392 2.554 1.00 98.62 65 ALA A O 1
ATOM 474 N N . ASP A 1 66 ? -3.364 -7.717 2.149 1.00 98.69 66 ASP A N 1
ATOM 475 C CA . ASP A 1 66 ? -3.204 -8.152 3.535 1.00 98.69 66 ASP A CA 1
ATOM 476 C C . ASP A 1 66 ? -2.664 -7.001 4.398 1.00 98.69 66 ASP A C 1
ATOM 478 O O . ASP A 1 66 ? -1.549 -6.510 4.216 1.00 98.69 66 ASP A O 1
ATOM 482 N N . ILE A 1 67 ? -3.489 -6.551 5.344 1.00 98.50 67 ILE A N 1
ATOM 483 C CA . ILE A 1 67 ? -3.170 -5.453 6.263 1.00 98.50 67 ILE A CA 1
ATOM 484 C C . ILE A 1 67 ? -2.095 -5.878 7.274 1.00 98.50 67 ILE A C 1
ATOM 486 O O . ILE A 1 67 ? -1.316 -5.032 7.714 1.00 98.50 67 ILE A O 1
ATOM 490 N N . GLU A 1 68 ? -2.038 -7.172 7.601 1.00 98.62 68 GLU A N 1
ATOM 491 C CA . GLU A 1 68 ? -1.151 -7.746 8.621 1.00 98.62 68 GLU A CA 1
ATOM 492 C C . GLU A 1 68 ? 0.120 -8.363 8.030 1.00 98.62 68 GLU A C 1
ATOM 494 O O . GLU A 1 68 ? 0.916 -8.969 8.752 1.00 98.62 68 GLU A O 1
ATOM 499 N N . ALA A 1 69 ? 0.337 -8.219 6.718 1.00 98.50 69 ALA A N 1
ATOM 500 C CA . ALA A 1 69 ? 1.618 -8.563 6.128 1.00 98.50 69 ALA A CA 1
ATOM 501 C C . ALA A 1 69 ? 2.737 -7.796 6.851 1.00 98.50 69 ALA A C 1
ATOM 503 O O . ALA A 1 69 ? 2.594 -6.610 7.171 1.00 98.50 69 ALA A O 1
ATOM 504 N N . ALA A 1 70 ? 3.859 -8.477 7.076 1.00 98.31 70 ALA A N 1
ATOM 505 C CA . ALA A 1 70 ? 5.050 -7.927 7.710 1.00 98.31 70 ALA A CA 1
ATOM 506 C C . ALA A 1 70 ? 6.262 -8.133 6.797 1.00 98.31 70 ALA A C 1
ATOM 508 O O . ALA A 1 70 ? 6.376 -9.182 6.157 1.00 98.31 70 ALA A O 1
ATOM 509 N N . ASN A 1 71 ? 7.129 -7.123 6.720 1.00 98.69 71 ASN A N 1
ATOM 510 C CA . ASN A 1 71 ? 8.382 -7.206 5.972 1.00 98.69 71 ASN A CA 1
ATOM 511 C C . ASN A 1 71 ? 9.405 -8.101 6.704 1.00 98.69 71 ASN A C 1
ATOM 513 O O . ASN A 1 71 ? 9.114 -8.672 7.760 1.00 98.69 71 ASN A O 1
ATOM 517 N N . ASP A 1 72 ? 10.623 -8.202 6.173 1.00 98.69 72 ASP A N 1
ATOM 518 C CA . ASP A 1 72 ? 11.664 -9.063 6.750 1.00 98.69 72 ASP A CA 1
AT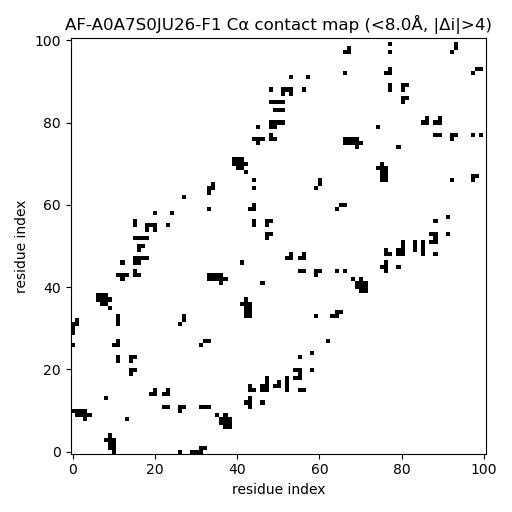OM 519 C C . ASP A 1 72 ? 12.128 -8.622 8.155 1.00 98.69 72 ASP A C 1
ATOM 521 O O . ASP A 1 72 ? 12.610 -9.448 8.938 1.00 98.69 72 ASP A O 1
ATOM 525 N N . ASP A 1 73 ? 11.928 -7.347 8.504 1.00 98.25 73 ASP A N 1
ATOM 526 C CA . ASP A 1 73 ? 12.189 -6.787 9.835 1.00 98.25 73 ASP A CA 1
ATOM 527 C C . ASP A 1 73 ? 11.006 -6.970 10.810 1.00 98.25 73 ASP A C 1
ATOM 529 O O . ASP A 1 73 ? 11.135 -6.715 12.011 1.00 98.25 73 ASP A O 1
ATOM 533 N N . GLY A 1 74 ? 9.869 -7.477 10.326 1.00 98.31 74 GLY A N 1
ATOM 534 C CA . GLY A 1 74 ? 8.645 -7.665 11.101 1.00 98.31 74 GLY A CA 1
ATOM 535 C C . GLY A 1 74 ? 7.751 -6.425 11.179 1.00 98.31 74 GLY A C 1
ATOM 536 O O . GLY A 1 74 ? 6.798 -6.428 11.957 1.00 98.31 74 GLY A O 1
ATOM 537 N N . ASP A 1 75 ? 8.026 -5.386 10.390 1.00 98.56 75 ASP A N 1
ATOM 538 C CA . ASP A 1 75 ? 7.220 -4.171 10.348 1.00 98.56 75 ASP A CA 1
ATOM 539 C C . ASP A 1 75 ? 5.992 -4.354 9.446 1.00 98.56 75 ASP A C 1
ATOM 541 O O . ASP A 1 75 ? 6.093 -4.749 8.280 1.00 98.56 75 ASP A O 1
ATOM 545 N N . THR A 1 76 ? 4.816 -4.012 9.974 1.00 98.75 76 THR A N 1
ATOM 546 C CA . THR A 1 76 ? 3.567 -3.927 9.203 1.00 98.75 76 THR A CA 1
ATOM 547 C C . THR A 1 76 ? 3.401 -2.551 8.557 1.00 98.75 76 THR A C 1
ATOM 549 O O . THR A 1 76 ? 4.054 -1.571 8.931 1.00 98.75 76 THR A O 1
ATOM 552 N N . ALA A 1 77 ? 2.444 -2.423 7.631 1.00 98.75 77 ALA A N 1
ATOM 553 C CA . ALA A 1 77 ? 2.084 -1.126 7.054 1.00 98.75 77 ALA A CA 1
ATOM 554 C C . ALA A 1 77 ? 1.724 -0.078 8.132 1.00 98.75 77 ALA A C 1
ATOM 556 O O . ALA A 1 77 ? 2.052 1.102 7.983 1.00 98.75 77 ALA A O 1
ATOM 557 N N . LEU A 1 78 ? 1.097 -0.498 9.241 1.00 98.88 78 LEU A N 1
ATOM 558 C CA . LEU A 1 78 ? 0.756 0.396 10.349 1.00 98.88 78 LEU A CA 1
ATOM 559 C C . LEU A 1 78 ? 2.007 0.912 11.065 1.00 98.88 78 LEU A C 1
ATOM 561 O O . LEU A 1 78 ? 2.099 2.112 11.333 1.00 98.88 78 LEU A O 1
ATOM 565 N N . MET A 1 79 ? 2.968 0.030 11.352 1.00 98.75 79 MET A N 1
ATOM 566 C CA . MET A 1 79 ? 4.223 0.399 12.011 1.00 98.75 79 MET A CA 1
ATOM 567 C C . MET A 1 79 ? 5.015 1.401 11.169 1.00 98.75 79 MET A C 1
ATOM 569 O O . MET A 1 79 ? 5.456 2.424 11.696 1.00 98.75 79 MET A O 1
ATOM 573 N N . LEU A 1 80 ? 5.110 1.167 9.856 1.00 98.81 80 LEU A N 1
ATOM 574 C CA . LEU A 1 80 ? 5.777 2.075 8.919 1.00 98.81 80 LEU A CA 1
ATOM 575 C C . LEU A 1 80 ? 5.088 3.449 8.878 1.00 98.81 80 LEU A C 1
ATOM 577 O O . LEU A 1 80 ? 5.738 4.478 9.075 1.00 98.81 80 LEU A O 1
ATOM 581 N N . ALA A 1 81 ? 3.761 3.491 8.715 1.00 98.88 81 ALA A N 1
ATOM 582 C CA . ALA A 1 81 ? 3.015 4.752 8.724 1.00 98.88 81 ALA A CA 1
ATOM 583 C C . ALA A 1 81 ? 3.170 5.514 10.052 1.00 98.88 81 ALA A C 1
ATOM 585 O O . ALA A 1 81 ? 3.321 6.739 10.056 1.00 98.88 81 ALA A O 1
ATOM 586 N N . ALA A 1 82 ? 3.157 4.803 11.184 1.00 98.75 82 ALA A N 1
ATOM 587 C CA . ALA A 1 82 ? 3.326 5.393 12.506 1.00 98.75 82 ALA A CA 1
ATOM 588 C C . ALA A 1 82 ? 4.744 5.944 12.717 1.00 98.75 82 ALA A C 1
ATOM 590 O O . ALA A 1 82 ? 4.891 7.069 13.203 1.00 98.75 82 ALA A O 1
ATOM 591 N N . TRP A 1 83 ? 5.777 5.199 12.310 1.00 98.56 83 TRP A N 1
ATOM 592 C CA . TRP A 1 83 ? 7.178 5.619 12.395 1.00 98.56 83 TRP A CA 1
ATOM 593 C C . TRP A 1 83 ? 7.440 6.904 11.603 1.00 98.56 83 TRP A C 1
ATOM 595 O O . TRP A 1 83 ? 8.116 7.815 12.088 1.00 98.56 83 TRP A O 1
ATOM 605 N N . HIS A 1 84 ? 6.852 7.008 10.410 1.00 98.56 84 HIS A N 1
ATOM 606 C CA . HIS A 1 84 ? 6.994 8.167 9.530 1.00 98.56 84 HIS A CA 1
ATOM 607 C C . HIS A 1 84 ? 5.997 9.308 9.822 1.00 98.56 84 HIS A C 1
ATOM 609 O O . HIS A 1 84 ? 6.128 10.404 9.276 1.00 98.56 84 HIS A O 1
ATOM 615 N N . GLY A 1 85 ? 5.038 9.106 10.734 1.00 98.56 85 GLY A N 1
ATOM 616 C CA . GLY A 1 85 ? 4.094 10.140 11.173 1.00 98.56 85 GLY A CA 1
ATOM 617 C C . GLY A 1 85 ? 2.939 10.410 10.200 1.00 98.56 85 GLY A C 1
ATOM 618 O O . GLY A 1 85 ? 2.370 11.504 10.205 1.00 98.56 85 GLY A O 1
ATOM 619 N N . HIS A 1 86 ? 2.574 9.433 9.370 1.00 98.81 86 HIS A N 1
ATOM 620 C CA . HIS A 1 86 ? 1.492 9.535 8.391 1.00 98.81 86 HIS A CA 1
ATOM 621 C C . HIS A 1 86 ? 0.122 9.262 9.025 1.00 98.81 86 HIS A C 1
ATOM 623 O O . HIS A 1 86 ? -0.483 8.210 8.827 1.00 98.81 86 HIS A O 1
ATOM 629 N N . THR A 1 87 ? -0.385 10.235 9.789 1.00 98.75 87 THR A N 1
ATOM 630 C CA . THR A 1 87 ? -1.625 10.112 10.580 1.00 98.75 87 THR A CA 1
ATOM 631 C C . THR A 1 87 ? -2.839 9.647 9.772 1.00 98.75 87 THR A C 1
ATOM 633 O O . THR A 1 87 ? -3.615 8.839 10.272 1.00 98.75 87 THR A O 1
ATOM 636 N N . ASP A 1 88 ? -3.008 10.116 8.533 1.00 98.88 88 ASP A N 1
ATOM 637 C CA . ASP A 1 88 ? -4.160 9.736 7.703 1.00 98.88 88 ASP A CA 1
ATOM 638 C C . ASP A 1 88 ? -4.107 8.254 7.294 1.00 98.88 88 ASP A C 1
ATOM 640 O O . ASP A 1 88 ? -5.135 7.578 7.286 1.00 98.88 88 ASP A O 1
ATOM 644 N N . VAL A 1 89 ? -2.908 7.726 7.022 1.00 98.88 89 VAL A N 1
ATOM 645 C CA . VAL A 1 89 ? -2.706 6.298 6.745 1.00 98.88 89 VAL A CA 1
ATOM 646 C C . VAL A 1 89 ? -2.900 5.471 8.013 1.00 98.88 89 VAL A C 1
ATOM 648 O O . VAL A 1 89 ? -3.583 4.452 7.971 1.00 98.88 89 VAL A O 1
ATOM 651 N N . VAL A 1 90 ? -2.355 5.919 9.150 1.00 98.88 90 VAL A N 1
ATOM 652 C CA . VAL A 1 90 ? -2.565 5.265 10.455 1.00 98.88 90 VAL A CA 1
ATOM 653 C C . VAL A 1 90 ? -4.058 5.150 10.760 1.00 98.88 90 VAL A C 1
ATOM 655 O O . VAL A 1 90 ? -4.537 4.067 11.086 1.00 98.88 90 VAL A O 1
ATOM 658 N N . GLN A 1 91 ? -4.807 6.246 10.610 1.00 98.81 91 GLN A N 1
ATOM 659 C CA . GLN A 1 91 ? -6.247 6.255 10.848 1.00 98.81 91 GLN A CA 1
ATOM 660 C C . GLN A 1 91 ? -6.970 5.286 9.908 1.00 98.81 91 GLN A C 1
ATOM 662 O O . GLN A 1 91 ? -7.792 4.497 10.368 1.00 98.81 91 GLN A O 1
ATOM 667 N N . LEU A 1 92 ? -6.632 5.302 8.615 1.00 98.81 92 LEU A N 1
ATOM 668 C CA . LEU A 1 92 ? -7.187 4.374 7.634 1.00 98.81 92 LEU A CA 1
ATOM 669 C C . LEU A 1 92 ? -6.946 2.907 8.023 1.00 98.81 92 LEU A C 1
ATOM 671 O O . LEU A 1 92 ? -7.883 2.113 7.992 1.00 98.81 92 LEU A O 1
ATOM 675 N N . LEU A 1 93 ? -5.710 2.539 8.366 1.00 98.81 93 LEU A N 1
ATOM 676 C CA . LEU A 1 93 ? -5.342 1.161 8.699 1.00 98.81 93 LEU A CA 1
ATOM 677 C C . LEU A 1 93 ? -6.065 0.682 9.965 1.00 98.81 93 LEU A C 1
ATOM 679 O O . LEU A 1 93 ? -6.665 -0.392 9.956 1.00 98.81 93 LEU A O 1
ATOM 683 N N . VAL A 1 94 ? -6.111 1.510 11.013 1.00 98.62 94 VAL A N 1
ATOM 684 C CA . VAL A 1 94 ? -6.854 1.207 12.249 1.00 98.62 94 VAL A CA 1
ATOM 685 C C . VAL A 1 94 ? -8.355 1.064 11.977 1.00 98.62 94 VAL A C 1
ATOM 687 O O . VAL A 1 94 ? -8.979 0.114 12.447 1.00 98.62 94 VAL A O 1
ATOM 690 N N . ASP A 1 95 ? -8.942 1.946 11.162 1.00 98.62 95 ASP A N 1
ATOM 691 C CA . ASP A 1 95 ? -10.358 1.856 10.773 1.00 98.62 95 ASP A CA 1
ATOM 692 C C . ASP A 1 95 ? -10.664 0.594 9.950 1.00 98.62 95 ASP A C 1
ATOM 694 O O . ASP A 1 95 ? -11.810 0.136 9.900 1.00 98.62 95 ASP A O 1
ATOM 698 N N . ARG A 1 96 ? -9.643 0.020 9.305 1.00 98.25 96 ARG A N 1
ATOM 699 C CA . ARG A 1 96 ? -9.717 -1.242 8.559 1.00 98.25 96 ARG A CA 1
ATOM 700 C C . ARG A 1 96 ? -9.386 -2.475 9.388 1.00 98.25 96 ARG A C 1
ATOM 702 O O . ARG A 1 96 ? -9.515 -3.580 8.868 1.00 98.25 96 ARG A O 1
ATOM 709 N N . GLY A 1 97 ? -9.090 -2.293 10.671 1.00 97.25 97 GLY A N 1
ATOM 710 C CA . GLY A 1 97 ? -8.878 -3.377 11.620 1.00 97.25 97 GLY A CA 1
ATOM 711 C C . GLY A 1 97 ? -7.435 -3.854 11.718 1.00 97.25 97 GLY A C 1
ATOM 712 O O . GLY A 1 97 ? -7.254 -4.994 12.132 1.00 97.25 97 GLY A O 1
ATOM 713 N N . ALA A 1 98 ? -6.459 -3.013 11.355 1.00 97.94 98 ALA A N 1
ATOM 714 C CA . ALA A 1 98 ? -5.052 -3.291 11.632 1.00 97.94 98 ALA A CA 1
ATOM 715 C C . ALA A 1 98 ? -4.821 -3.507 13.136 1.00 97.94 98 ALA A C 1
ATOM 717 O O . ALA A 1 98 ? -5.361 -2.742 13.950 1.00 97.94 98 ALA A O 1
ATOM 718 N N . ASP A 1 99 ? -4.023 -4.509 13.499 1.00 97.50 99 ASP A N 1
ATOM 719 C CA . ASP A 1 99 ? -3.622 -4.730 14.888 1.00 97.50 99 ASP A CA 1
ATOM 720 C C . ASP A 1 99 ? -2.718 -3.590 15.379 1.00 97.50 99 ASP A C 1
ATOM 722 O O . ASP A 1 99 ? -1.852 -3.093 14.661 1.00 97.50 99 ASP A O 1
ATOM 726 N N . ILE A 1 100 ? -2.954 -3.145 16.612 1.00 95.19 100 ILE A N 1
ATOM 727 C CA . ILE A 1 100 ? -2.235 -2.041 17.258 1.00 95.19 100 ILE A CA 1
ATOM 728 C C . ILE A 1 100 ? -1.294 -2.518 18.375 1.00 95.19 100 ILE A C 1
ATOM 730 O O . ILE A 1 100 ? -0.637 -1.667 18.984 1.00 95.19 100 ILE A O 1
ATOM 734 N N . GLU A 1 101 ? -1.285 -3.819 18.701 1.00 79.44 101 GLU A N 1
ATOM 735 C CA . GLU A 1 101 ? -0.493 -4.419 19.794 1.00 79.44 101 GLU A CA 1
ATOM 736 C C . GLU A 1 101 ? 0.837 -5.044 19.350 1.00 79.44 101 GLU A C 1
ATOM 738 O O . GLU A 1 101 ? 0.900 -5.684 18.280 1.00 79.44 101 GLU A O 1
#

Organism: Cafeteria roenbergensis (NCBI:txid33653)

pLDDT: mean 97.82, std 4.01, range [66.38, 98.94]

Foldseek 3Di:
DLDADPQSDGPLLVCLLVLVLVSNVVCVVVPDDQCRATPQRDGSLLSNLLNLNLSSNLVSVVSPRDQCRATPVRDGSLNNNVVNVNVSNNVVSVVSPRDPD

Radius of gyration: 12.09 Å; Cα contacts (8 Å, |Δi|>4): 178; chains: 1; bounding box: 28×20×35 Å

Solvent-accessible surface area (backbone atoms only — not comparable to full-atom values): 5351 Å² total; per-residue (Å²): 116,84,56,54,54,100,62,38,44,29,62,52,30,56,24,20,46,68,49,36,44,73,55,34,51,55,40,50,78,70,65,40,70,64,82,49,51,24,76,66,35,46,29,27,50,34,35,4,19,50,67,45,22,43,71,31,32,51,50,40,48,77,72,66,42,70,64,81,51,50,23,75,88,63,50,29,27,54,52,37,4,56,75,67,64,23,61,67,33,35,51,51,40,50,76,71,64,43,84,90,128